Protein AF-A0A348US62-F1 (afdb_monomer_lite)

Radius of gyration: 22.13 Å; chains: 1; bounding box: 52×25×56 Å

Structure (mmCIF, N/CA/C/O backbone):
data_AF-A0A348US62-F1
#
_entry.id   AF-A0A348US62-F1
#
loop_
_atom_site.group_PDB
_atom_site.id
_atom_site.type_symbol
_atom_site.label_atom_id
_atom_site.label_alt_id
_atom_site.label_comp_id
_atom_site.label_asym_id
_atom_site.label_entity_id
_atom_site.label_seq_id
_atom_site.pdbx_PDB_ins_code
_atom_site.Cartn_x
_atom_site.Cartn_y
_atom_site.Cartn_z
_atom_s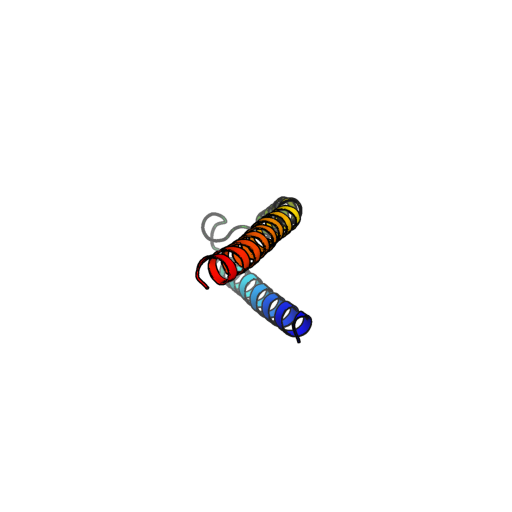ite.occupancy
_atom_site.B_iso_or_equiv
_atom_site.auth_seq_id
_atom_site.auth_comp_id
_atom_site.auth_asym_id
_atom_site.auth_atom_id
_atom_site.pdbx_PDB_model_num
ATOM 1 N N . MET A 1 1 ? -14.407 -16.571 0.880 1.00 68.44 1 MET A N 1
ATOM 2 C CA . MET A 1 1 ? -14.787 -15.467 -0.039 1.00 68.44 1 MET A CA 1
ATOM 3 C C . MET A 1 1 ? -13.771 -14.321 -0.031 1.00 68.44 1 MET A C 1
ATOM 5 O O . MET A 1 1 ? -13.344 -13.925 -1.107 1.00 68.44 1 MET A O 1
ATOM 9 N N . LEU A 1 2 ? -13.348 -13.822 1.142 1.00 80.56 2 LEU A N 1
ATOM 10 C CA . LEU A 1 2 ? -12.418 -12.685 1.261 1.00 80.56 2 LEU A CA 1
ATOM 11 C C . LEU A 1 2 ? -11.042 -12.948 0.623 1.00 80.56 2 LEU A C 1
ATOM 13 O O . LEU A 1 2 ? -10.645 -12.216 -0.276 1.00 80.56 2 LEU A O 1
ATOM 17 N N . PHE A 1 3 ? -10.367 -14.043 0.999 1.00 83.38 3 PHE A N 1
ATOM 18 C CA . PHE A 1 3 ? -9.055 -14.404 0.439 1.00 83.38 3 PHE A CA 1
ATOM 19 C C . PHE A 1 3 ? -9.065 -14.480 -1.088 1.00 83.38 3 PHE A C 1
ATOM 21 O O . PHE A 1 3 ? -8.176 -13.951 -1.742 1.00 83.38 3 PHE A O 1
ATOM 28 N N . ARG A 1 4 ? -10.121 -15.057 -1.675 1.00 90.12 4 ARG A N 1
ATOM 29 C CA . ARG A 1 4 ? -10.273 -15.141 -3.132 1.00 90.12 4 ARG A CA 1
ATOM 30 C C . ARG A 1 4 ? -10.290 -13.759 -3.788 1.00 90.12 4 ARG A C 1
ATOM 32 O O . ARG A 1 4 ? -9.650 -13.587 -4.815 1.00 90.12 4 ARG A O 1
ATOM 39 N N . ARG A 1 5 ? -10.972 -12.779 -3.182 1.00 90.25 5 ARG A N 1
ATOM 40 C CA . ARG A 1 5 ? -11.000 -11.394 -3.680 1.00 90.25 5 ARG A CA 1
ATOM 41 C C . ARG A 1 5 ? -9.652 -10.696 -3.518 1.00 90.25 5 ARG A C 1
ATOM 43 O O . ARG A 1 5 ? -9.251 -9.976 -4.422 1.00 90.25 5 ARG A O 1
ATOM 50 N N . ILE A 1 6 ? -8.939 -10.946 -2.418 1.00 91.06 6 ILE A N 1
ATOM 51 C CA . ILE A 1 6 ? -7.590 -10.401 -2.201 1.00 91.06 6 ILE A CA 1
ATOM 52 C C . ILE A 1 6 ? -6.627 -10.929 -3.269 1.00 91.06 6 ILE A C 1
ATOM 54 O O . ILE A 1 6 ? -5.931 -10.140 -3.900 1.00 91.06 6 ILE A O 1
ATOM 58 N N . TYR A 1 7 ? -6.636 -12.238 -3.541 1.00 91.81 7 TYR A N 1
ATOM 59 C CA . TYR A 1 7 ? -5.818 -12.811 -4.613 1.00 91.81 7 TYR A CA 1
ATOM 60 C C . TYR A 1 7 ? -6.211 -12.272 -5.990 1.00 91.81 7 TYR A C 1
ATOM 62 O O . TYR A 1 7 ? -5.334 -11.941 -6.778 1.00 91.81 7 TYR A O 1
ATOM 70 N N . GLN A 1 8 ? -7.509 -12.135 -6.281 1.00 93.31 8 GLN A N 1
ATOM 71 C CA . GLN A 1 8 ? -7.974 -11.537 -7.537 1.00 93.31 8 GLN A CA 1
ATOM 72 C C . GLN A 1 8 ? -7.469 -10.101 -7.708 1.00 93.31 8 GLN A C 1
ATOM 74 O O . GLN A 1 8 ? -6.961 -9.760 -8.773 1.00 93.31 8 GLN A O 1
ATOM 79 N N . PHE A 1 9 ? -7.560 -9.281 -6.659 1.00 92.88 9 PHE A N 1
ATOM 80 C CA . PHE A 1 9 ? -7.025 -7.924 -6.669 1.00 92.88 9 PHE A CA 1
ATOM 81 C C . PHE A 1 9 ? -5.509 -7.918 -6.893 1.00 92.88 9 PHE A C 1
ATOM 83 O O . PHE A 1 9 ? -5.027 -7.196 -7.762 1.00 92.88 9 PHE A O 1
ATOM 90 N N . LEU A 1 10 ? -4.769 -8.765 -6.170 1.00 92.62 10 LEU A N 1
ATOM 91 C CA . LEU A 1 10 ? -3.316 -8.865 -6.296 1.00 92.62 10 LEU A CA 1
ATOM 92 C C . LEU A 1 10 ? -2.899 -9.274 -7.716 1.00 92.62 10 LEU A C 1
ATOM 94 O O . LEU A 1 10 ? -1.983 -8.684 -8.276 1.00 92.62 10 LEU A O 1
ATOM 98 N N . ILE A 1 11 ? -3.600 -10.236 -8.321 1.00 94.44 11 ILE A N 1
ATOM 99 C CA . ILE A 1 11 ? -3.344 -10.681 -9.697 1.00 94.44 11 ILE A CA 1
ATOM 100 C C . ILE A 1 11 ? -3.552 -9.527 -10.683 1.00 94.44 11 ILE A C 1
ATOM 102 O O . ILE A 1 11 ? -2.672 -9.261 -11.498 1.00 94.44 11 ILE A O 1
ATOM 106 N N . VAL A 1 12 ? -4.680 -8.814 -10.598 1.00 96.81 12 VAL A N 1
ATOM 107 C CA . VAL A 1 12 ? -4.967 -7.673 -11.486 1.00 96.81 12 VAL A CA 1
ATOM 108 C C . VAL A 1 12 ? -3.938 -6.557 -11.296 1.00 96.81 12 VAL A C 1
ATOM 110 O O . VAL A 1 12 ? -3.439 -6.009 -12.278 1.00 96.81 12 VAL A O 1
ATOM 113 N N . TYR A 1 13 ? -3.569 -6.262 -10.050 1.00 93.25 13 TYR A N 1
ATOM 114 C CA . TYR A 1 13 ? -2.524 -5.296 -9.723 1.00 93.25 13 TYR A CA 1
ATOM 115 C C . TYR A 1 13 ? -1.177 -5.683 -10.350 1.00 93.25 13 TYR A C 1
ATOM 117 O O . TYR A 1 13 ? -0.563 -4.870 -11.041 1.00 93.25 13 TYR A O 1
ATOM 125 N N . CYS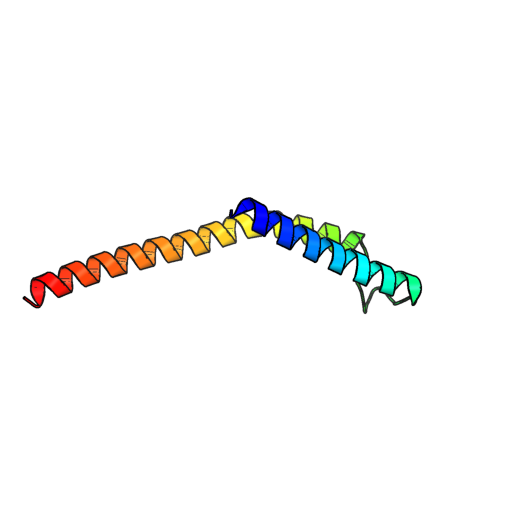 A 1 14 ? -0.742 -6.936 -10.187 1.00 93.81 14 CYS A N 1
ATOM 126 C CA . CYS A 1 14 ? 0.496 -7.435 -10.782 1.00 93.81 14 CYS A CA 1
ATOM 127 C C . CYS A 1 14 ? 0.472 -7.361 -12.314 1.00 93.81 14 CYS A C 1
ATOM 129 O O . CYS A 1 14 ? 1.458 -6.931 -12.908 1.00 93.81 14 CYS A O 1
ATOM 131 N N . ILE A 1 15 ? -0.647 -7.720 -12.953 1.00 96.38 15 ILE A N 1
ATOM 132 C CA . ILE A 1 15 ? -0.811 -7.590 -14.409 1.00 96.38 15 ILE A CA 1
ATOM 133 C C . ILE A 1 15 ? -0.669 -6.125 -14.837 1.00 96.38 15 ILE A C 1
ATOM 135 O O . ILE A 1 15 ? 0.038 -5.842 -15.802 1.00 96.38 15 ILE A O 1
ATOM 139 N N . GLY A 1 16 ? -1.277 -5.189 -14.104 1.00 94.50 16 GLY A N 1
ATOM 140 C CA . GLY A 1 16 ? -1.145 -3.755 -14.369 1.00 94.50 16 GLY A CA 1
ATOM 141 C C . GLY A 1 16 ? 0.302 -3.266 -14.269 1.00 94.50 16 GLY A C 1
ATOM 142 O O . GLY A 1 16 ? 0.787 -2.586 -15.173 1.00 94.50 16 GLY A O 1
ATOM 143 N N . VAL A 1 17 ? 1.022 -3.664 -13.215 1.00 92.50 17 VAL A N 1
ATOM 144 C CA . VAL A 1 17 ? 2.442 -3.313 -13.024 1.00 92.50 17 VAL A CA 1
ATOM 145 C C . VAL A 1 17 ? 3.311 -3.889 -14.144 1.00 92.50 17 VAL A C 1
ATOM 147 O O . VAL A 1 17 ? 4.126 -3.170 -14.720 1.00 92.50 17 VAL A O 1
ATOM 150 N N . VAL A 1 18 ? 3.126 -5.165 -14.494 1.00 93.88 18 VAL A N 1
ATOM 151 C CA . VAL A 1 18 ? 3.863 -5.805 -15.596 1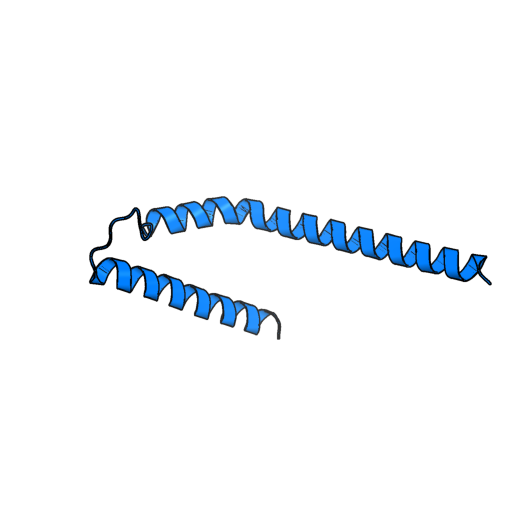.00 93.88 18 VAL A CA 1
ATOM 152 C C . VAL A 1 18 ? 3.546 -5.133 -16.931 1.00 93.88 18 VAL A C 1
ATOM 154 O O . VAL A 1 18 ? 4.462 -4.871 -17.711 1.00 93.88 18 VAL A O 1
ATOM 157 N N . GLY A 1 19 ? 2.281 -4.793 -17.187 1.00 94.12 19 GLY A N 1
ATOM 158 C CA . GLY A 1 19 ? 1.865 -4.062 -18.384 1.00 94.12 19 GLY A CA 1
ATOM 159 C C . GLY A 1 19 ? 2.541 -2.695 -18.493 1.00 94.12 19 GLY A C 1
ATOM 160 O O . GLY A 1 19 ? 3.134 -2.383 -19.525 1.00 94.12 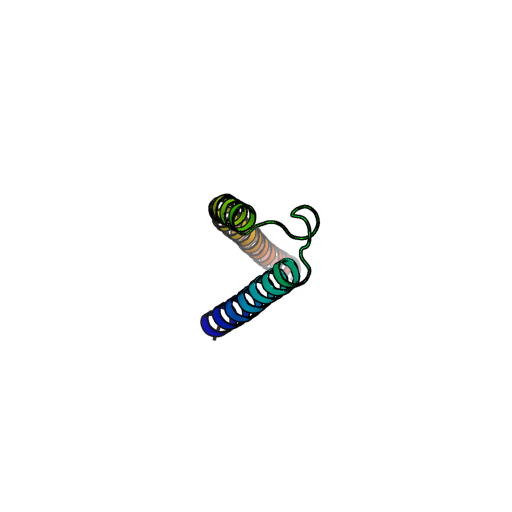19 GLY A O 1
ATOM 161 N N . LEU A 1 20 ? 2.546 -1.916 -17.408 1.00 91.44 20 LEU A N 1
ATOM 162 C CA . LEU A 1 20 ? 3.225 -0.617 -17.342 1.00 91.44 20 LEU A CA 1
ATOM 163 C C . LEU A 1 20 ? 4.731 -0.734 -17.593 1.00 91.44 20 LEU A C 1
ATOM 165 O O . LEU A 1 20 ? 5.298 0.052 -18.352 1.00 91.44 20 LEU A O 1
ATOM 169 N N . LEU A 1 21 ? 5.383 -1.733 -16.997 1.00 91.31 21 LEU A N 1
ATOM 170 C CA . LEU A 1 21 ? 6.805 -1.981 -17.228 1.00 91.31 21 LEU A CA 1
ATOM 171 C C . LEU A 1 21 ? 7.078 -2.424 -18.668 1.00 91.31 21 LEU A C 1
ATOM 173 O O . LEU A 1 21 ? 8.055 -1.982 -19.264 1.00 91.31 21 LEU A O 1
ATOM 177 N N . THR A 1 22 ? 6.199 -3.233 -19.257 1.00 92.12 22 THR A N 1
ATOM 178 C CA . THR A 1 22 ? 6.316 -3.645 -20.663 1.00 92.12 22 THR A CA 1
ATOM 179 C C . THR A 1 22 ? 6.254 -2.430 -21.584 1.00 92.12 22 THR A C 1
ATOM 181 O O . THR A 1 22 ? 7.119 -2.275 -22.441 1.00 92.12 22 THR A O 1
ATOM 184 N N . VAL A 1 23 ? 5.300 -1.519 -21.361 1.00 91.50 23 VAL A N 1
ATOM 185 C CA . VAL A 1 23 ? 5.197 -0.258 -22.116 1.00 91.50 23 VAL A CA 1
ATOM 186 C C . VAL A 1 23 ? 6.448 0.599 -21.930 1.00 91.50 23 VAL A C 1
ATOM 188 O O . VAL A 1 23 ? 6.994 1.099 -22.912 1.00 91.50 23 VAL A O 1
ATOM 191 N N . LYS A 1 24 ? 6.944 0.725 -20.692 1.00 91.31 24 LYS A N 1
ATOM 192 C CA . LYS A 1 24 ? 8.183 1.453 -20.397 1.00 91.31 24 LYS A CA 1
ATOM 193 C C . LYS A 1 24 ? 9.347 0.948 -21.246 1.00 91.31 24 LYS A C 1
ATOM 195 O O . LYS A 1 24 ? 10.027 1.753 -21.879 1.00 91.31 24 LYS A O 1
ATOM 200 N N . TYR A 1 25 ? 9.589 -0.363 -21.225 1.00 88.69 25 TYR A N 1
ATOM 201 C CA . TYR A 1 25 ? 10.721 -0.965 -21.926 1.00 88.69 25 TYR A CA 1
ATOM 202 C C . TYR A 1 25 ? 10.525 -0.956 -23.445 1.00 88.69 25 TYR A C 1
ATOM 204 O O . TYR A 1 25 ? 11.481 -0.684 -24.164 1.00 88.69 25 TYR A O 1
ATOM 212 N N . ALA A 1 26 ? 9.300 -1.174 -23.932 1.00 91.75 26 ALA A N 1
ATOM 213 C CA . ALA A 1 26 ? 8.991 -1.162 -25.361 1.00 91.75 26 ALA A CA 1
ATOM 214 C C . ALA A 1 26 ? 9.164 0.227 -25.996 1.00 91.75 26 ALA A C 1
ATOM 216 O O . ALA A 1 26 ? 9.670 0.333 -27.109 1.00 91.75 26 ALA A O 1
ATOM 217 N N . ALA A 1 27 ? 8.770 1.291 -25.292 1.00 91.00 27 ALA A N 1
ATOM 218 C CA . ALA A 1 27 ? 8.863 2.663 -25.790 1.00 91.00 27 ALA A CA 1
ATOM 219 C C . ALA A 1 27 ? 10.115 3.420 -25.296 1.00 91.00 27 ALA A C 1
ATOM 221 O O . ALA A 1 27 ? 10.268 4.605 -25.583 1.00 91.00 27 ALA A O 1
ATOM 222 N N . GLY A 1 28 ? 11.019 2.757 -24.562 1.00 88.75 28 GLY A N 1
ATOM 223 C CA . GLY A 1 28 ? 12.283 3.344 -24.100 1.00 88.75 28 GLY A CA 1
ATOM 224 C C . GLY A 1 28 ? 12.115 4.528 -23.139 1.00 88.75 28 GLY A C 1
ATOM 225 O O . GLY A 1 28 ? 12.939 5.443 -23.143 1.00 88.75 28 GLY A O 1
ATOM 226 N N . LEU A 1 29 ? 11.044 4.549 -22.335 1.00 86.31 29 LEU A N 1
ATOM 227 C CA . LEU A 1 29 ? 10.737 5.685 -21.461 1.00 86.31 29 LEU A CA 1
ATOM 228 C C . LEU A 1 29 ? 11.788 5.858 -20.358 1.00 86.31 29 LEU A C 1
ATOM 230 O O . LEU A 1 29 ? 12.226 4.902 -19.712 1.00 86.31 29 LEU A O 1
ATOM 234 N N . SER A 1 30 ? 12.117 7.121 -20.083 1.00 86.44 30 SER A N 1
ATOM 235 C CA . SER A 1 30 ? 12.992 7.499 -18.975 1.00 86.44 30 SER A CA 1
ATOM 236 C C . SER A 1 30 ? 12.404 7.101 -17.615 1.00 86.44 30 SER A C 1
ATOM 238 O O . SER A 1 30 ? 11.187 7.092 -17.406 1.00 86.44 30 SER A O 1
ATOM 240 N N . ASN A 1 31 ? 13.295 6.851 -16.652 1.00 82.06 31 ASN A N 1
ATOM 241 C CA . ASN A 1 31 ? 12.961 6.501 -15.268 1.00 82.06 31 ASN A CA 1
ATOM 242 C C . ASN A 1 31 ? 12.184 7.594 -14.512 1.00 82.06 31 ASN A C 1
ATOM 244 O O . ASN A 1 31 ? 11.676 7.320 -13.430 1.00 82.06 31 ASN A O 1
ATOM 248 N N . TYR A 1 32 ? 12.087 8.803 -15.074 1.00 80.19 32 TYR A N 1
ATOM 249 C CA . TYR A 1 32 ? 11.247 9.878 -14.548 1.00 80.19 32 TYR A CA 1
ATOM 250 C C . TYR A 1 32 ? 9.747 9.625 -14.773 1.00 80.19 32 TYR A C 1
ATOM 252 O O . TYR A 1 32 ? 8.938 9.963 -13.917 1.00 80.19 32 TYR A O 1
ATOM 260 N N . VAL A 1 33 ? 9.369 9.014 -15.904 1.00 81.56 33 VAL A N 1
ATOM 261 C CA . VAL A 1 33 ? 7.954 8.786 -16.250 1.00 81.56 33 VAL A CA 1
ATOM 262 C C . VAL A 1 33 ? 7.439 7.495 -15.623 1.00 81.56 33 VAL A C 1
ATOM 264 O O . VAL A 1 33 ? 6.337 7.460 -15.085 1.00 81.56 33 VAL A O 1
ATOM 267 N N . ILE A 1 34 ? 8.243 6.428 -15.676 1.00 86.50 34 ILE A N 1
ATOM 268 C CA . ILE A 1 34 ? 7.923 5.154 -15.028 1.00 86.50 34 ILE A CA 1
ATOM 269 C C . ILE A 1 34 ? 9.152 4.708 -14.228 1.00 86.50 34 ILE A C 1
ATOM 271 O O . ILE A 1 34 ? 10.206 4.465 -14.830 1.00 86.50 34 ILE A O 1
ATOM 275 N N . PRO A 1 35 ? 9.056 4.564 -12.894 1.00 86.75 35 PRO A N 1
ATOM 276 C CA . PRO A 1 35 ? 10.183 4.153 -12.066 1.00 86.75 35 PRO A CA 1
ATOM 277 C C . PRO A 1 35 ? 10.679 2.748 -12.437 1.00 86.75 35 PRO A C 1
ATOM 279 O O . PRO A 1 35 ? 9.977 1.934 -13.038 1.00 86.75 35 PRO A O 1
ATOM 282 N N . GLY A 1 36 ? 11.952 2.469 -12.161 1.00 86.38 36 GLY A N 1
ATOM 283 C CA . GLY A 1 36 ? 12.537 1.142 -12.374 1.00 86.38 36 GLY A CA 1
ATOM 284 C C . GLY A 1 36 ? 12.063 0.117 -11.344 1.00 86.38 36 GLY A C 1
ATOM 285 O O . GLY A 1 36 ? 11.631 0.483 -10.253 1.00 86.38 36 GLY A O 1
ATOM 286 N N . LEU A 1 37 ? 12.229 -1.171 -11.665 1.00 86.56 37 LEU A N 1
ATOM 287 C CA . LEU A 1 37 ? 11.913 -2.287 -10.761 1.00 86.56 37 LEU A CA 1
ATOM 288 C C . LEU A 1 37 ? 12.549 -2.119 -9.373 1.00 86.56 37 LEU A C 1
ATOM 290 O O . LEU A 1 37 ? 11.871 -2.308 -8.371 1.00 86.56 37 LEU A O 1
ATOM 294 N N . ALA A 1 38 ? 13.816 -1.698 -9.304 1.00 87.38 38 ALA A N 1
ATOM 295 C CA . ALA A 1 38 ? 14.525 -1.506 -8.037 1.00 87.38 38 ALA A CA 1
ATOM 296 C C . ALA A 1 38 ? 13.821 -0.509 -7.098 1.00 87.38 38 ALA A C 1
ATOM 298 O O . ALA A 1 38 ? 13.675 -0.780 -5.911 1.00 87.38 38 ALA A O 1
ATOM 299 N N . VAL A 1 39 ? 13.328 0.612 -7.636 1.00 88.69 39 VAL A N 1
ATOM 300 C CA . VAL A 1 39 ? 12.630 1.646 -6.852 1.00 88.69 39 VAL A CA 1
ATOM 301 C C . VAL A 1 39 ? 11.261 1.149 -6.394 1.00 88.69 39 VAL A C 1
ATOM 303 O O . VAL A 1 39 ? 10.846 1.427 -5.271 1.00 88.69 39 VAL A O 1
ATOM 306 N N . ILE A 1 40 ? 10.568 0.380 -7.240 1.00 89.25 40 ILE A N 1
ATOM 307 C CA . ILE A 1 40 ? 9.280 -0.232 -6.891 1.00 89.25 40 ILE A CA 1
ATOM 308 C C . ILE A 1 40 ? 9.463 -1.211 -5.724 1.00 89.25 40 ILE A C 1
ATOM 310 O O . ILE A 1 40 ? 8.705 -1.149 -4.757 1.00 89.25 40 ILE A O 1
ATOM 314 N N . PHE A 1 41 ? 10.482 -2.075 -5.775 1.00 88.75 41 PHE A N 1
ATOM 315 C CA . PHE A 1 41 ? 10.766 -3.029 -4.700 1.00 88.75 41 PHE A CA 1
ATOM 316 C C . PHE A 1 41 ? 11.220 -2.355 -3.404 1.00 88.75 41 PHE A C 1
ATOM 318 O O . PHE A 1 41 ? 10.748 -2.737 -2.335 1.00 88.75 41 PHE A O 1
ATOM 325 N N . ASP A 1 42 ? 12.080 -1.338 -3.483 1.00 91.19 42 ASP A N 1
ATOM 326 C CA . ASP A 1 42 ? 12.506 -0.564 -2.311 1.00 91.19 42 ASP A CA 1
ATOM 327 C C . ASP A 1 42 ? 11.310 0.148 -1.654 1.00 91.19 42 ASP A C 1
ATOM 329 O O . ASP A 1 42 ? 11.113 0.058 -0.443 1.00 91.19 42 ASP A O 1
ATOM 333 N N . THR A 1 43 ? 10.432 0.756 -2.457 1.00 89.81 43 THR A N 1
ATOM 334 C CA . THR A 1 43 ? 9.191 1.377 -1.962 1.00 89.81 43 THR A CA 1
ATOM 335 C C . THR A 1 43 ? 8.271 0.343 -1.315 1.00 89.81 43 THR A C 1
ATOM 337 O O . THR A 1 43 ? 7.748 0.585 -0.227 1.00 89.81 43 THR A O 1
ATOM 340 N N . ALA A 1 44 ? 8.101 -0.826 -1.941 1.00 87.25 44 ALA A N 1
ATOM 341 C CA . ALA A 1 44 ? 7.289 -1.906 -1.389 1.00 87.25 44 ALA A CA 1
ATOM 342 C C . ALA A 1 44 ? 7.833 -2.377 -0.033 1.00 87.25 44 ALA A C 1
ATOM 344 O O . ALA A 1 44 ? 7.070 -2.484 0.923 1.00 87.25 44 ALA A O 1
ATOM 345 N N . HIS A 1 45 ? 9.145 -2.595 0.084 1.00 88.06 45 HIS A N 1
ATOM 346 C CA . HIS A 1 45 ? 9.764 -3.016 1.340 1.00 88.06 45 HIS A CA 1
ATOM 347 C C . HIS A 1 45 ? 9.609 -1.965 2.446 1.00 88.06 45 HIS A C 1
ATOM 349 O O . HIS A 1 45 ? 9.207 -2.300 3.561 1.00 88.06 45 HIS A O 1
ATOM 355 N N . ARG A 1 46 ? 9.852 -0.688 2.126 1.00 88.94 46 ARG A N 1
ATOM 356 C CA . ARG A 1 46 ? 9.705 0.420 3.082 1.00 88.94 46 ARG A CA 1
ATOM 357 C C . ARG A 1 46 ? 8.267 0.589 3.563 1.00 88.94 46 ARG A C 1
ATOM 359 O O . ARG A 1 46 ? 8.049 0.840 4.744 1.00 88.94 46 ARG A O 1
ATOM 366 N N . MET A 1 47 ? 7.287 0.446 2.670 1.00 87.44 47 MET A N 1
ATOM 367 C CA . MET A 1 47 ? 5.879 0.615 3.033 1.00 87.44 47 MET A CA 1
ATOM 368 C C . MET A 1 47 ? 5.289 -0.597 3.760 1.00 87.44 47 MET A C 1
ATOM 370 O O . MET A 1 47 ? 4.438 -0.412 4.627 1.00 87.44 47 MET A O 1
ATOM 374 N N . LEU A 1 48 ? 5.752 -1.820 3.477 1.00 82.06 48 LEU A N 1
ATOM 375 C CA . LEU A 1 48 ? 5.216 -3.042 4.095 1.00 82.06 48 LEU A CA 1
ATOM 376 C C . LEU A 1 48 ? 5.241 -3.009 5.631 1.00 82.06 48 LEU A C 1
ATOM 378 O O . LEU A 1 48 ? 4.287 -3.465 6.259 1.00 82.06 48 LEU A O 1
ATOM 382 N N . GLY A 1 49 ? 6.299 -2.457 6.234 1.00 80.25 49 GLY A N 1
ATOM 383 C CA . GLY A 1 49 ? 6.433 -2.388 7.692 1.00 80.25 49 GLY A CA 1
ATOM 384 C C . GLY A 1 49 ? 5.415 -1.458 8.364 1.00 80.25 49 GLY A C 1
ATOM 385 O O . GLY A 1 49 ? 4.818 -1.833 9.371 1.00 80.25 49 GLY A O 1
ATOM 386 N N . GLY A 1 50 ? 5.190 -0.266 7.802 1.00 84.94 50 GLY A N 1
ATOM 387 C CA . GLY A 1 50 ? 4.265 0.727 8.369 1.00 84.94 50 GLY A CA 1
ATOM 388 C C . GLY A 1 50 ? 2.794 0.363 8.168 1.00 84.94 50 GLY A C 1
ATOM 389 O O . GLY A 1 50 ? 1.995 0.455 9.099 1.00 84.94 50 GLY A O 1
ATOM 390 N N . TYR A 1 51 ? 2.455 -0.169 6.990 1.00 86.69 51 TYR A N 1
ATOM 391 C CA . TYR A 1 51 ? 1.067 -0.433 6.602 1.00 86.69 51 TYR A CA 1
ATOM 392 C C . TYR A 1 51 ? 0.319 -1.363 7.561 1.00 86.69 51 TYR A C 1
ATOM 394 O O . TYR A 1 51 ? -0.875 -1.180 7.787 1.00 86.69 51 TYR A O 1
ATOM 402 N N . PHE A 1 52 ? 0.991 -2.365 8.135 1.00 84.31 52 PHE A N 1
ATOM 403 C CA . PHE A 1 52 ? 0.344 -3.267 9.088 1.00 84.31 52 PHE A CA 1
ATOM 404 C C . PHE A 1 52 ? -0.122 -2.520 10.344 1.00 84.31 52 PHE A C 1
ATOM 406 O O . PHE A 1 52 ? -1.265 -2.683 10.776 1.00 84.31 52 PHE A O 1
ATOM 413 N N . PHE A 1 53 ? 0.733 -1.658 10.896 1.00 89.19 53 PHE A N 1
ATOM 414 C CA . PHE A 1 53 ? 0.389 -0.843 12.057 1.00 89.19 53 P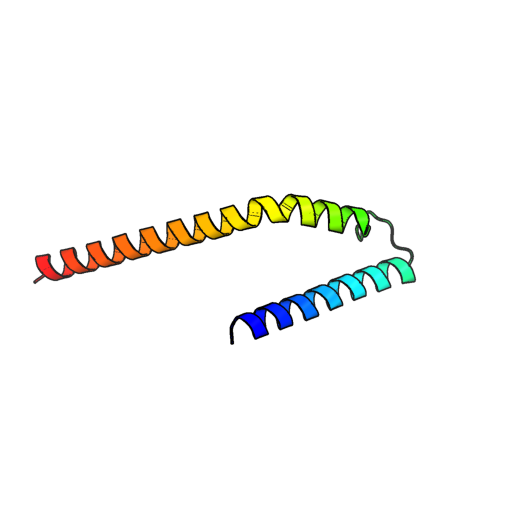HE A CA 1
ATOM 415 C C . PHE A 1 53 ? -0.666 0.213 11.721 1.00 89.19 53 PHE A C 1
ATOM 417 O O . PHE A 1 53 ? -1.569 0.428 12.527 1.00 89.19 53 PHE A O 1
ATOM 424 N N . ASP A 1 54 ? -0.628 0.799 10.524 1.00 91.94 54 ASP A N 1
ATOM 425 C CA . ASP A 1 54 ? -1.636 1.769 10.074 1.00 91.94 54 ASP A CA 1
ATOM 426 C C . ASP A 1 54 ? -3.035 1.141 9.953 1.00 91.94 54 ASP A C 1
ATOM 428 O O . ASP A 1 54 ? -4.041 1.731 10.369 1.00 91.94 54 ASP A O 1
ATOM 432 N N . VAL A 1 55 ? -3.106 -0.092 9.436 1.00 92.00 55 VAL A N 1
ATOM 433 C CA . VAL A 1 55 ? -4.352 -0.870 9.370 1.00 92.00 55 VAL A CA 1
ATOM 434 C C . VAL A 1 55 ? -4.862 -1.185 10.773 1.00 92.00 55 VAL A C 1
ATOM 436 O O . VAL A 1 55 ? -6.048 -0.989 11.043 1.00 92.00 55 VAL A O 1
ATOM 439 N N . LEU A 1 56 ? -3.986 -1.628 11.681 1.00 93.19 56 LEU A N 1
ATOM 440 C CA . LEU A 1 56 ? -4.364 -1.893 13.071 1.00 93.19 56 LEU A CA 1
ATOM 441 C C . LEU A 1 56 ? -4.843 -0.632 13.793 1.00 93.19 56 LEU A C 1
ATOM 443 O O . LEU A 1 56 ? -5.823 -0.695 14.532 1.00 93.19 56 LEU A O 1
ATOM 447 N N . ASN A 1 57 ? -4.195 0.509 13.563 1.00 95.62 57 ASN A N 1
ATOM 448 C CA . ASN A 1 57 ? -4.587 1.779 14.161 1.00 95.62 57 ASN A CA 1
ATOM 449 C C . ASN A 1 57 ? -5.984 2.202 13.681 1.00 95.62 57 ASN A C 1
ATOM 451 O O . ASN A 1 57 ? -6.868 2.478 14.490 1.00 95.62 57 ASN A O 1
ATOM 455 N N . THR A 1 58 ? -6.228 2.153 12.369 1.00 95.81 58 THR A N 1
ATOM 456 C CA . THR A 1 58 ? -7.542 2.482 11.788 1.00 95.81 58 THR A CA 1
ATOM 457 C C . THR A 1 58 ? -8.634 1.527 12.279 1.00 95.81 58 THR A C 1
ATOM 459 O O . THR A 1 58 ? -9.745 1.956 12.609 1.00 95.81 58 THR A O 1
ATOM 462 N N . LEU A 1 59 ? -8.318 0.232 12.376 1.00 95.50 59 LEU A N 1
ATOM 463 C CA . LEU A 1 59 ? -9.218 -0.772 12.938 1.00 95.50 59 LEU A CA 1
ATOM 464 C C . LEU A 1 59 ? -9.538 -0.464 14.407 1.00 95.50 59 LEU A C 1
ATOM 466 O O . LEU A 1 59 ? -10.705 -0.483 14.787 1.00 95.50 59 LEU A O 1
ATOM 470 N N . SER A 1 60 ? -8.525 -0.130 15.208 1.00 95.94 60 SER A N 1
ATOM 471 C CA . SER A 1 60 ? -8.675 0.235 16.620 1.00 95.94 60 SER A CA 1
ATOM 472 C C . SER A 1 60 ? -9.586 1.449 16.797 1.00 95.94 60 SER A C 1
ATOM 474 O O . SER A 1 60 ? -10.570 1.378 17.533 1.00 95.94 60 SER A O 1
ATOM 476 N N . VAL A 1 61 ? -9.331 2.533 16.054 1.00 97.31 61 VAL A N 1
ATOM 477 C CA . VAL A 1 61 ? -10.162 3.748 16.082 1.00 97.31 61 VAL A CA 1
ATOM 478 C C . VAL A 1 61 ? -11.613 3.431 15.710 1.00 97.31 61 VAL A C 1
ATOM 480 O O . VAL A 1 61 ? -12.535 3.889 16.384 1.00 97.31 61 VAL A O 1
ATOM 483 N N . THR A 1 62 ? -11.827 2.601 14.686 1.00 97.44 62 THR A N 1
ATOM 484 C CA . THR A 1 62 ? -13.174 2.198 14.252 1.00 97.44 62 THR A CA 1
ATOM 485 C C . THR A 1 62 ? -13.894 1.383 15.326 1.00 97.44 62 THR A C 1
ATOM 487 O O . THR A 1 62 ? -15.053 1.658 15.637 1.00 97.44 62 THR A O 1
ATOM 490 N N . VAL A 1 63 ? -13.216 0.401 15.928 1.00 97.56 63 VAL A N 1
ATOM 491 C CA . VAL A 1 63 ? -13.788 -0.442 16.988 1.00 97.56 63 VAL A CA 1
ATOM 492 C C . VAL A 1 63 ? -14.129 0.394 18.221 1.00 97.56 63 VAL A C 1
ATOM 494 O O . VAL A 1 63 ? -15.240 0.286 18.737 1.00 97.56 63 VAL A O 1
ATOM 497 N N . LEU A 1 64 ? -13.222 1.266 18.668 1.00 97.56 64 LEU A N 1
ATOM 498 C CA . LEU A 1 64 ? -13.465 2.147 19.813 1.00 97.56 64 LEU A CA 1
ATOM 499 C C . LEU A 1 64 ? -14.623 3.116 19.548 1.00 97.56 64 LEU A C 1
ATOM 501 O O . LEU A 1 64 ? -15.509 3.251 20.392 1.00 97.56 64 LEU A O 1
ATOM 505 N N . GLY A 1 65 ? -14.659 3.737 18.367 1.00 97.00 65 GLY A N 1
ATOM 506 C CA . GLY A 1 65 ? -15.758 4.614 17.964 1.00 97.00 65 GLY A CA 1
ATOM 507 C C . GLY A 1 65 ? -17.107 3.892 17.966 1.00 97.00 65 GLY A C 1
ATOM 508 O O . GLY A 1 65 ? -18.089 4.410 18.501 1.00 97.00 65 GLY A O 1
ATOM 509 N N . GLN A 1 66 ? -17.145 2.660 17.451 1.00 97.12 66 GLN A N 1
ATOM 510 C CA . GLN A 1 66 ? -18.358 1.847 17.451 1.00 97.12 66 GLN A CA 1
ATOM 511 C C . GLN A 1 66 ? -18.807 1.484 18.872 1.00 97.12 66 GLN A C 1
ATOM 513 O O . GLN A 1 66 ? -19.995 1.580 19.179 1.00 97.12 66 GLN A O 1
ATOM 518 N N . MET A 1 67 ? -17.875 1.112 19.753 1.00 97.56 67 MET A N 1
ATOM 519 C CA . MET A 1 67 ? -18.183 0.816 21.155 1.00 97.56 67 MET A CA 1
ATOM 520 C C . MET A 1 67 ? -18.810 2.029 21.853 1.00 97.56 67 MET A C 1
ATOM 522 O O . MET A 1 67 ? -19.858 1.898 22.484 1.00 97.56 67 MET A O 1
ATOM 526 N N . ILE A 1 68 ? -18.223 3.218 21.689 1.00 96.94 68 ILE A N 1
ATOM 527 C CA . ILE A 1 68 ? -18.747 4.464 22.272 1.00 96.94 68 ILE A CA 1
ATOM 528 C C . ILE A 1 68 ? -20.145 4.779 21.727 1.00 96.94 68 ILE A C 1
ATOM 530 O O . ILE A 1 68 ? -21.036 5.135 22.499 1.00 96.94 68 ILE A O 1
ATOM 534 N N . SER A 1 69 ? -20.361 4.611 20.418 1.00 96.94 69 SER A N 1
ATOM 535 C CA . SER A 1 69 ? -21.667 4.829 19.786 1.00 96.94 69 SER A CA 1
ATOM 536 C C . SER A 1 69 ? -22.750 3.923 20.378 1.00 96.94 69 SER A C 1
ATOM 538 O O . SER A 1 69 ? -23.835 4.402 20.710 1.00 96.94 69 SER A O 1
ATOM 540 N N . ILE A 1 70 ? -22.440 2.639 20.591 1.00 96.00 70 ILE A N 1
ATOM 541 C CA . ILE A 1 70 ? -23.358 1.680 21.219 1.00 96.00 70 ILE A CA 1
ATOM 542 C C . ILE A 1 70 ? -23.688 2.105 22.655 1.00 96.00 70 ILE A C 1
ATOM 544 O O . ILE A 1 70 ? -24.862 2.119 23.028 1.00 96.00 70 ILE A O 1
ATOM 548 N N . PHE A 1 71 ? -22.683 2.497 23.447 1.00 95.75 71 PHE A N 1
ATOM 549 C CA . PHE A 1 71 ? -22.913 2.984 24.810 1.00 95.75 71 PHE A CA 1
ATOM 550 C C . PHE A 1 71 ? -23.808 4.225 24.828 1.00 95.75 71 PHE A C 1
ATOM 552 O O . PHE A 1 71 ? -24.781 4.261 25.581 1.00 95.75 71 PHE A O 1
ATOM 559 N N . MET A 1 72 ? -23.533 5.219 23.981 1.00 95.00 72 MET A N 1
ATOM 560 C CA . MET A 1 72 ? -24.370 6.418 23.890 1.00 95.00 72 MET A CA 1
ATOM 561 C C . MET A 1 72 ? -25.807 6.087 23.492 1.00 95.00 72 MET A C 1
ATOM 563 O O . MET A 1 72 ? -26.735 6.568 24.138 1.00 95.00 72 MET A O 1
ATOM 567 N N . ALA A 1 73 ? -26.000 5.251 22.470 1.00 95.12 73 ALA A N 1
ATOM 568 C CA . ALA A 1 73 ? -27.331 4.843 22.031 1.00 95.12 73 ALA A CA 1
ATOM 569 C C . ALA A 1 73 ? -28.114 4.155 23.162 1.00 95.12 73 ALA A C 1
ATOM 571 O O . ALA A 1 73 ? -29.303 4.415 23.335 1.00 95.12 73 ALA A O 1
ATOM 572 N N . PHE A 1 74 ? -27.439 3.331 23.968 1.00 93.69 74 PHE A N 1
ATOM 573 C CA . PHE A 1 74 ? -28.037 2.669 25.123 1.00 93.69 74 PHE A CA 1
ATOM 574 C C . PHE A 1 74 ? -28.434 3.660 26.227 1.00 93.69 74 PHE A C 1
ATOM 576 O O . PHE A 1 74 ? -29.576 3.639 26.682 1.00 93.69 74 PHE A O 1
ATOM 583 N N . PHE A 1 75 ? -27.535 4.569 26.625 1.00 93.94 75 PHE A N 1
ATOM 584 C CA . PHE A 1 75 ? -27.828 5.575 27.655 1.00 93.94 75 PHE A CA 1
ATOM 585 C C . PHE A 1 75 ? -28.941 6.534 27.231 1.00 93.94 75 PHE A C 1
ATOM 587 O O . PHE A 1 75 ? -29.870 6.769 28.001 1.00 93.94 75 PHE A O 1
ATOM 594 N N . VAL A 1 76 ? -28.881 7.058 26.004 1.00 92.75 76 VAL A N 1
ATOM 595 C CA . VAL A 1 76 ? -29.917 7.952 25.468 1.00 92.75 76 VAL A CA 1
ATOM 596 C C . VAL A 1 76 ? -31.252 7.219 25.346 1.00 92.75 76 VAL A C 1
ATOM 598 O O . VAL A 1 76 ? -32.283 7.778 25.705 1.00 92.75 76 VAL A O 1
ATOM 601 N N . GLY A 1 77 ? -31.246 5.961 24.899 1.00 90.19 77 GLY A N 1
ATOM 602 C CA . GLY A 1 77 ? -32.459 5.152 24.788 1.00 90.19 77 GLY A CA 1
ATOM 603 C C . GLY A 1 77 ? -33.121 4.831 26.131 1.00 90.19 77 GLY A C 1
ATOM 604 O O . GLY A 1 77 ? -34.338 4.676 26.174 1.00 90.19 77 GLY A O 1
ATOM 605 N N . ILE A 1 78 ? -32.347 4.744 27.217 1.00 88.31 78 ILE A N 1
ATOM 606 C CA . ILE A 1 78 ? -32.872 4.518 28.572 1.00 88.31 78 ILE A CA 1
ATOM 607 C C . ILE A 1 78 ? -33.342 5.820 29.216 1.00 88.31 78 ILE A C 1
ATOM 609 O O . ILE A 1 78 ? -34.414 5.834 29.799 1.00 88.31 78 ILE A O 1
ATOM 613 N N . ILE A 1 79 ? -32.561 6.899 29.122 1.00 86.50 79 ILE A N 1
ATOM 614 C CA . ILE A 1 79 ? -32.900 8.193 29.740 1.00 86.50 79 ILE A CA 1
ATOM 615 C C . ILE A 1 79 ? -34.052 8.884 28.998 1.00 86.50 79 ILE A C 1
ATOM 617 O O . ILE A 1 79 ? -34.832 9.612 29.603 1.00 8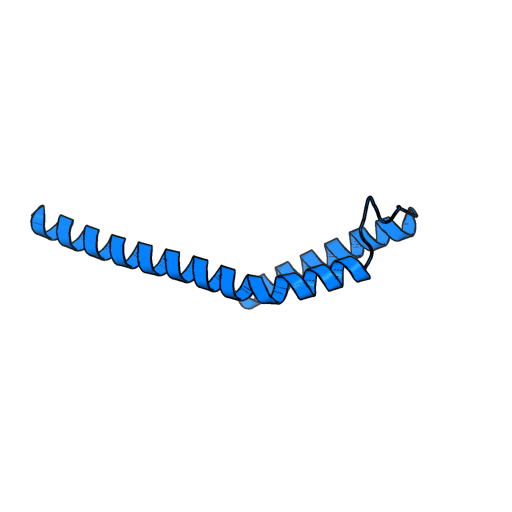6.50 79 ILE A O 1
ATOM 621 N N . GLY A 1 80 ? -34.152 8.685 27.682 1.00 76.19 80 GLY A N 1
ATOM 622 C CA . GLY A 1 80 ? -35.224 9.239 26.854 1.00 76.19 80 GLY A CA 1
ATOM 623 C C . GLY A 1 80 ? -36.556 8.489 26.954 1.00 76.19 80 GLY A C 1
ATOM 624 O O . GLY A 1 80 ? -37.503 8.882 26.272 1.00 76.19 80 GLY A O 1
ATOM 625 N N . ARG A 1 81 ? -36.624 7.415 27.748 1.00 57.84 81 ARG A N 1
ATOM 626 C CA . ARG A 1 81 ? -37.839 6.645 28.031 1.00 57.84 81 ARG A CA 1
ATOM 627 C C . ARG A 1 81 ? -38.332 6.932 29.441 1.00 57.84 81 ARG A C 1
ATOM 629 O O . ARG A 1 81 ? -39.570 6.977 29.595 1.00 57.84 81 ARG A O 1
#

Foldseek 3Di:
DVVVVVVVVVVVVVVVLVVVVVCCVVVVPDCVVPNDPVVVVVVCVVVVVVVVVVVVVVVVVVVVVVVVVVVVCVVCVVVVD

Sequence (81 aa):
MLFRRIYQFLIVYCIGVVGLLTVKYAAGLSNYVIPGLAVIFDTAHRMLGGYFFDVLNTLSVTVLGQMISIFMAFFVGIIGR

pLDDT: mean 90.07, std 6.5, range [57.84, 97.56]

Secondary structure (DSSP, 8-state):
-HHHHHHHHHHHHHHHHHHHHHHHHHTT--TTTS--HHHHHHHHHHHHHHHHHHHHHHHHHHHHHHHHHHHHHHHHHHHT-